Protein AF-A0A9P0CXZ0-F1 (afdb_monomer_lite)

pLDDT: mean 85.12, std 10.97, range [49.34, 97.5]

Sequence (135 aa):
MDVDNRIQVLEDDTDVFSTVNNIVKNGQQKEGFYLCDVSEIVRKYSNWKKFFPRIPLFYGVSETFVDTNYPDKYLSIDKYNFIRQDHPTFGEGVAIYIKSIYKFKKIQCDVINNNIEQLWFMVNISNFKVAIGLA

Foldseek 3Di:
DPPVVLDDDDDPPDDPVNVVVVCVVVVVDPDDDDDDDVVVVVVVVVVCCVVPVQDDDKDKDWWPQDAPPPDCVVVDDPQWDKDWQHHNHGIIIMIITDGNPKDKDWDDDVPPDPPRRKTWMWTDRPPDTDIDMGD

Radius of gyration: 19.0 Å; chains: 1; bounding box: 46×30×53 Å

Organism: NCBI:txid3402493

Secondary structure (DSSP, 8-state):
--GGGG--PPPTT--HHHHHHHHHHTT---S------HHHHHHHHHHHHHH-TTSPP-EEEE----BTTS-GGGT--TTEEEEEE-BSSSS--EEEEEETTS-EEEEPP--SS--TT-EEEEEEETTEEEEEEE-

Structure (mmCIF, N/CA/C/O backbone):
data_AF-A0A9P0CXZ0-F1
#
_entry.id   AF-A0A9P0CXZ0-F1
#
loop_
_atom_site.group_PDB
_atom_site.id
_atom_site.type_symbol
_atom_site.label_atom_id
_atom_site.label_alt_id
_atom_site.label_comp_id
_atom_site.label_asym_id
_atom_site.label_entity_id
_atom_site.label_seq_id
_atom_site.pdbx_PDB_ins_code
_atom_site.Cartn_x
_atom_site.Cartn_y
_atom_site.Cartn_z
_atom_site.occupancy
_atom_site.B_iso_or_equiv
_atom_site.auth_seq_id
_atom_site.auth_comp_id
_atom_site.auth_asym_id
_atom_site.auth_atom_id
_atom_site.pdbx_PDB_model_num
ATOM 1 N N . MET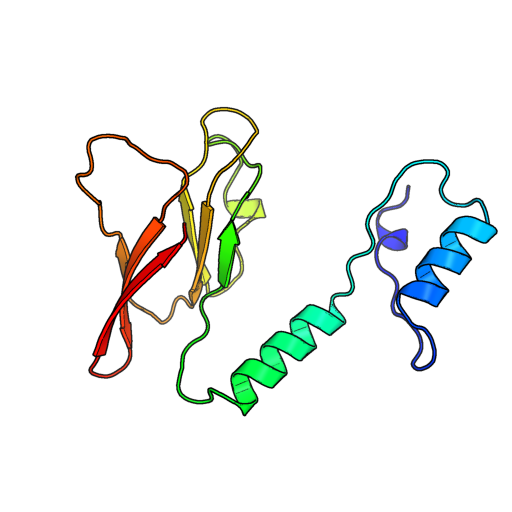 A 1 1 ? -1.860 -2.620 27.000 1.00 49.34 1 MET A N 1
ATOM 2 C CA . MET A 1 1 ? -2.952 -3.003 26.083 1.00 49.34 1 MET A CA 1
ATOM 3 C C . MET A 1 1 ? -2.583 -4.335 25.478 1.00 49.34 1 MET A C 1
ATOM 5 O O . MET A 1 1 ? -1.516 -4.414 24.878 1.00 49.34 1 MET A O 1
ATOM 9 N N . ASP A 1 2 ? -3.418 -5.344 25.690 1.00 52.69 2 ASP A N 1
ATOM 10 C CA . ASP A 1 2 ? -3.298 -6.631 25.011 1.00 52.69 2 ASP A CA 1
ATOM 11 C C . ASP A 1 2 ? -3.398 -6.424 23.489 1.00 52.69 2 ASP A C 1
ATOM 13 O O . ASP A 1 2 ? -4.188 -5.589 23.034 1.00 52.69 2 ASP A O 1
ATOM 17 N N . VAL A 1 3 ? -2.547 -7.096 22.716 1.00 55.25 3 VAL A N 1
ATOM 18 C CA . VAL A 1 3 ? -2.458 -6.909 21.255 1.00 55.25 3 VAL A CA 1
ATOM 19 C C . VAL A 1 3 ? -3.741 -7.397 20.582 1.00 55.25 3 VAL A C 1
ATOM 21 O O . VAL A 1 3 ? -4.197 -6.776 19.620 1.00 55.25 3 VAL A O 1
ATOM 24 N N . ASP A 1 4 ? -4.373 -8.415 21.164 1.00 54.69 4 ASP A N 1
ATOM 25 C CA . ASP A 1 4 ? -5.587 -9.049 20.652 1.00 54.69 4 ASP A CA 1
ATOM 26 C C . ASP A 1 4 ? -6.811 -8.117 20.668 1.00 54.69 4 ASP A C 1
ATOM 28 O O . ASP A 1 4 ? -7.724 -8.281 19.866 1.00 54.69 4 ASP A O 1
ATOM 32 N N . ASN A 1 5 ? -6.800 -7.053 21.481 1.00 61.00 5 ASN A N 1
ATOM 33 C CA . ASN A 1 5 ? -7.900 -6.080 21.544 1.00 61.00 5 ASN A CA 1
ATOM 34 C C . ASN A 1 5 ? -7.795 -4.929 20.522 1.00 61.00 5 ASN A C 1
ATOM 36 O O . ASN A 1 5 ? -8.648 -4.038 20.522 1.00 61.00 5 ASN A O 1
ATOM 40 N N . ARG A 1 6 ? -6.755 -4.896 19.671 1.00 69.81 6 ARG A N 1
ATOM 41 C CA . ARG A 1 6 ? -6.549 -3.822 18.672 1.00 69.81 6 ARG A CA 1
ATOM 42 C C . ARG A 1 6 ? -7.244 -4.071 17.335 1.00 69.81 6 ARG A C 1
ATOM 44 O O . ARG A 1 6 ? -7.374 -3.135 16.550 1.00 69.81 6 ARG A O 1
ATOM 51 N N . ILE A 1 7 ? -7.652 -5.308 17.065 1.00 79.06 7 ILE A N 1
ATOM 52 C CA . ILE A 1 7 ? -8.362 -5.685 15.843 1.00 79.06 7 ILE A CA 1
ATOM 53 C C . ILE A 1 7 ? -9.765 -6.103 16.250 1.00 79.06 7 ILE A C 1
ATOM 55 O O . ILE A 1 7 ? -9.938 -7.021 17.044 1.00 79.06 7 ILE A O 1
ATOM 59 N N . GLN A 1 8 ? -10.762 -5.417 15.707 1.00 79.19 8 GLN A N 1
ATOM 60 C CA . GLN A 1 8 ? -12.164 -5.705 15.970 1.00 79.19 8 GLN A CA 1
ATOM 61 C C . GLN A 1 8 ? -12.856 -5.951 14.636 1.00 79.19 8 GLN A C 1
ATOM 63 O O . GLN A 1 8 ? -12.707 -5.167 13.699 1.00 79.19 8 GLN A O 1
ATOM 68 N N . VAL A 1 9 ? -13.579 -7.064 14.548 1.00 81.62 9 VAL A N 1
ATOM 69 C CA . VAL A 1 9 ? -14.505 -7.313 13.444 1.00 81.62 9 VAL A CA 1
ATOM 70 C C . VAL A 1 9 ? -15.805 -6.610 13.810 1.00 81.62 9 VAL A C 1
ATOM 72 O O . VAL A 1 9 ? -16.322 -6.816 14.906 1.00 81.62 9 VAL A O 1
ATOM 75 N N . LEU A 1 10 ? -16.276 -5.735 12.927 1.00 82.56 10 LEU A N 1
ATOM 76 C CA . LEU A 1 10 ? -17.525 -5.007 13.118 1.00 82.56 10 LEU A CA 1
ATOM 77 C C . LEU A 1 10 ? -18.688 -5.826 12.552 1.00 82.56 10 LEU A C 1
ATOM 79 O O . LEU A 1 10 ? -18.528 -6.498 11.533 1.00 82.56 10 LEU A O 1
ATOM 83 N N . GLU A 1 11 ? -19.836 -5.753 13.218 1.00 79.44 11 GLU A N 1
ATOM 84 C CA . GLU A 1 11 ? -21.098 -6.316 12.732 1.00 79.44 11 GLU A CA 1
ATOM 85 C C . GLU A 1 11 ? -21.671 -5.455 11.588 1.00 79.44 11 GLU A C 1
ATOM 87 O O . GLU A 1 11 ? -21.328 -4.277 11.455 1.00 79.44 11 GLU A O 1
ATOM 92 N N . ASP A 1 12 ? -22.555 -6.034 10.769 1.00 69.75 12 ASP A N 1
ATOM 93 C CA . ASP A 1 12 ? -23.038 -5.453 9.499 1.00 69.75 12 ASP A CA 1
ATOM 94 C C . ASP A 1 12 ? -23.719 -4.071 9.622 1.00 69.75 12 ASP A C 1
ATOM 96 O O . ASP A 1 12 ? -23.803 -3.331 8.639 1.00 69.75 12 ASP A O 1
ATOM 100 N N . ASP A 1 13 ? -24.221 -3.708 10.802 1.00 73.88 13 ASP A N 1
ATOM 101 C CA . ASP A 1 13 ? -24.898 -2.434 11.075 1.00 73.88 13 ASP A CA 1
ATOM 102 C C . ASP A 1 13 ? -23.988 -1.372 11.715 1.00 73.88 13 ASP A C 1
ATOM 104 O O . ASP A 1 13 ? -24.427 -0.250 11.982 1.00 73.88 13 ASP A O 1
ATOM 108 N N . THR A 1 14 ? -22.722 -1.709 11.959 1.00 78.88 14 THR A N 1
ATOM 109 C CA . THR A 1 14 ? -21.777 -0.847 12.662 1.00 78.88 14 THR A CA 1
ATOM 110 C C . THR A 1 14 ? -20.891 -0.101 11.667 1.00 78.88 14 THR A C 1
ATOM 112 O O . THR A 1 14 ? -20.178 -0.699 10.865 1.00 78.88 14 THR A O 1
ATOM 115 N N . ASP A 1 15 ? -20.887 1.231 11.743 1.00 82.81 15 ASP A N 1
ATOM 116 C CA . ASP A 1 15 ? -20.033 2.083 10.919 1.00 82.81 15 ASP A CA 1
ATOM 117 C C . ASP A 1 15 ? -18.839 2.663 11.706 1.00 82.81 15 ASP A C 1
ATOM 119 O O . ASP A 1 15 ? -18.701 2.533 12.930 1.00 82.81 15 ASP A O 1
ATOM 123 N N . VAL A 1 16 ? -17.920 3.301 10.979 1.00 87.50 16 VAL A N 1
ATOM 124 C CA . VAL A 1 16 ? -16.719 3.930 11.549 1.00 87.50 16 VAL A CA 1
ATOM 125 C C . VAL A 1 16 ? -17.070 4.993 12.596 1.00 87.50 16 VAL A C 1
ATOM 127 O O . VAL A 1 16 ? -16.438 5.045 13.653 1.00 87.50 16 VAL A O 1
ATOM 130 N N . PHE A 1 17 ? -18.082 5.826 12.352 1.00 87.44 17 PHE A N 1
ATOM 131 C CA . PHE A 1 17 ? -18.488 6.880 13.279 1.00 87.44 17 PHE A CA 1
ATOM 132 C C . PHE A 1 17 ? -19.135 6.310 14.538 1.00 87.44 17 PHE A C 1
ATOM 134 O O . PHE A 1 17 ? -18.819 6.770 15.638 1.00 87.44 17 PHE A O 1
ATOM 141 N N . SER A 1 18 ? -20.012 5.310 14.416 1.00 88.94 18 SER A N 1
ATOM 142 C CA . SER A 1 18 ? -20.587 4.639 15.586 1.00 88.94 18 SER A CA 1
ATOM 143 C C . SER A 1 18 ? -19.498 3.966 16.423 1.00 88.94 18 SER A C 1
ATOM 145 O O . SER A 1 18 ? -19.510 4.087 17.648 1.00 88.94 18 SER A O 1
ATOM 147 N N . THR A 1 19 ? -18.498 3.360 15.776 1.00 87.88 19 THR A N 1
ATOM 148 C CA . THR A 1 19 ? -17.335 2.751 16.443 1.00 87.88 19 THR A CA 1
ATOM 149 C C . THR A 1 19 ? -16.521 3.784 17.226 1.00 87.88 19 THR A C 1
ATOM 151 O O . THR A 1 19 ? -16.287 3.606 18.422 1.00 87.88 19 THR A O 1
ATOM 154 N N . VAL A 1 20 ? -16.149 4.906 16.597 1.00 88.75 20 VAL A N 1
ATOM 155 C CA . VAL A 1 20 ? -15.429 6.007 17.267 1.00 88.75 20 VAL A CA 1
ATOM 156 C C . VAL A 1 20 ? -16.231 6.538 18.456 1.00 88.75 20 VAL A C 1
ATOM 158 O O . VAL A 1 20 ? -15.691 6.677 19.555 1.00 88.75 20 VAL A O 1
ATOM 161 N N . ASN A 1 21 ? -17.529 6.785 18.269 1.00 88.56 21 ASN A N 1
ATOM 162 C CA . ASN A 1 21 ? -18.402 7.280 19.331 1.00 88.56 21 ASN A CA 1
ATOM 163 C C . ASN A 1 21 ? -18.482 6.313 20.519 1.00 88.56 21 ASN A C 1
ATOM 165 O O . ASN A 1 21 ? -18.474 6.762 21.665 1.00 88.56 21 ASN A O 1
ATOM 169 N N . ASN A 1 22 ? -18.538 5.005 20.266 1.00 87.00 22 ASN A N 1
ATOM 170 C CA . ASN A 1 22 ? -18.568 3.991 21.317 1.00 87.00 22 ASN A CA 1
ATOM 171 C C . ASN A 1 22 ? -17.257 3.963 22.117 1.00 87.00 22 ASN A C 1
ATOM 173 O O . ASN A 1 22 ? -17.300 3.953 23.348 1.00 87.00 22 ASN A O 1
ATOM 177 N N . ILE A 1 23 ? -16.100 4.030 21.447 1.00 85.81 23 ILE A N 1
ATOM 178 C CA . ILE A 1 23 ? -14.782 4.083 22.107 1.00 85.81 23 ILE A CA 1
ATOM 179 C C . ILE A 1 23 ? -14.683 5.309 23.025 1.00 85.81 23 ILE A C 1
ATOM 181 O O . ILE A 1 23 ? -14.268 5.191 24.181 1.00 85.81 23 ILE A O 1
ATOM 185 N N . VAL A 1 24 ? -15.110 6.476 22.529 1.00 86.50 24 VAL A N 1
ATOM 186 C CA . VAL A 1 24 ? -15.074 7.740 23.280 1.00 86.50 24 VAL A CA 1
ATOM 187 C C . VAL A 1 24 ? -16.024 7.699 24.481 1.00 86.50 24 VAL A C 1
ATOM 189 O O . VAL A 1 24 ? -15.622 8.034 25.595 1.00 86.50 24 VAL A O 1
ATOM 192 N N . LYS A 1 25 ? -17.275 7.258 24.291 1.00 87.81 25 LYS A N 1
ATOM 193 C CA . LYS A 1 25 ? -18.289 7.226 25.362 1.00 87.81 25 LYS A CA 1
ATOM 194 C C . LYS A 1 25 ? -17.964 6.230 26.470 1.00 87.81 25 LYS A C 1
ATOM 196 O O . LYS A 1 25 ? -18.229 6.520 27.632 1.00 87.81 25 LYS A O 1
ATOM 201 N N . ASN A 1 26 ? -17.371 5.087 26.132 1.00 83.25 26 ASN A N 1
ATOM 202 C CA . ASN A 1 26 ? -17.019 4.059 27.113 1.00 83.25 26 ASN A CA 1
ATOM 203 C C . ASN A 1 26 ? -15.781 4.426 27.949 1.00 83.25 26 ASN A C 1
ATOM 205 O O . ASN A 1 26 ? -15.379 3.651 28.816 1.00 83.25 26 ASN A O 1
ATOM 209 N N . GLY A 1 27 ? -15.152 5.583 27.695 1.00 73.44 27 GLY A N 1
ATOM 210 C CA . GLY A 1 27 ? -13.984 6.061 28.441 1.00 73.44 27 GLY A CA 1
ATOM 211 C C . GLY A 1 27 ? -12.759 5.152 28.321 1.00 73.44 27 GLY A C 1
ATOM 212 O O . GLY A 1 27 ? -11.812 5.300 29.095 1.00 73.44 27 GLY A O 1
ATOM 213 N N . GLN A 1 28 ? -12.779 4.211 27.369 1.00 70.06 28 GLN A N 1
ATOM 214 C CA . GLN A 1 28 ? -11.718 3.227 27.159 1.00 70.06 28 GLN A CA 1
ATOM 215 C C . GLN A 1 28 ? -10.437 3.874 26.635 1.00 70.06 28 GLN A C 1
ATOM 217 O O . GLN A 1 28 ? -9.359 3.335 26.870 1.00 70.06 28 GLN A O 1
ATOM 222 N N . GLN A 1 29 ? -10.549 5.030 25.971 1.00 75.44 29 GLN A N 1
ATOM 223 C CA . GLN A 1 29 ? -9.410 5.748 25.422 1.00 75.44 29 GLN A CA 1
ATOM 224 C C . GLN A 1 29 ? -9.438 7.228 25.807 1.00 75.44 29 GLN A C 1
ATOM 226 O O . GLN A 1 29 ? -10.388 7.944 25.500 1.00 75.44 29 GLN A O 1
ATOM 231 N N . LYS A 1 30 ? -8.390 7.671 26.514 1.00 76.44 30 LYS A N 1
ATOM 232 C CA . LYS A 1 30 ? -8.231 9.056 27.001 1.00 76.44 30 LYS A CA 1
ATOM 233 C C . LYS A 1 30 ? -7.268 9.891 26.153 1.00 76.44 30 LYS A C 1
ATOM 235 O O . LYS A 1 30 ? -7.292 11.113 26.242 1.00 76.44 30 LYS A O 1
ATOM 240 N N . GLU A 1 31 ? -6.433 9.234 25.354 1.00 86.56 31 GLU A N 1
ATOM 241 C CA . GLU A 1 31 ? -5.480 9.861 24.436 1.00 86.56 31 GLU A CA 1
ATOM 242 C C . GLU A 1 31 ? -6.005 9.834 22.995 1.00 86.56 31 GLU A C 1
ATOM 244 O O . GLU A 1 31 ? -6.950 9.107 22.675 1.00 86.56 31 GLU A O 1
ATOM 249 N N . GLY A 1 32 ? -5.386 10.627 22.115 1.00 85.44 32 GLY A N 1
ATOM 250 C CA . GLY A 1 32 ? -5.662 10.563 20.681 1.00 85.44 32 GLY A CA 1
AT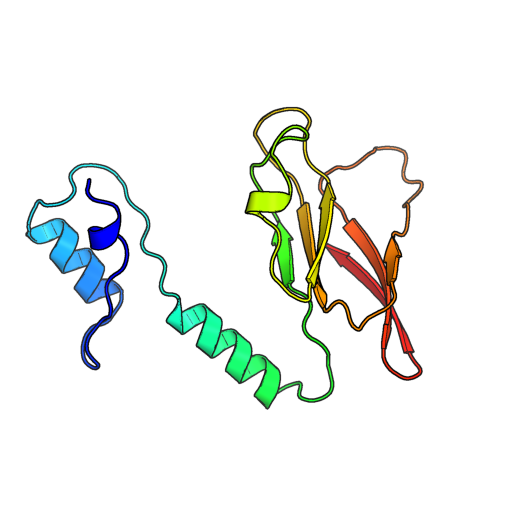OM 251 C C . GLY A 1 32 ? -5.383 9.162 20.130 1.00 85.44 32 GLY A C 1
ATOM 252 O O . GLY A 1 32 ? -4.417 8.510 20.522 1.00 85.44 32 GLY A O 1
ATOM 253 N N . PHE A 1 33 ? -6.234 8.689 19.224 1.00 86.62 33 PHE A N 1
ATOM 254 C CA . PHE A 1 33 ? -6.110 7.364 18.627 1.00 86.62 33 PHE A CA 1
ATOM 255 C C . PHE A 1 33 ? -6.465 7.392 17.143 1.00 86.62 33 PHE A C 1
ATOM 257 O O . PHE A 1 33 ? -7.155 8.293 16.668 1.00 86.62 33 PHE A O 1
ATOM 264 N N . TYR A 1 34 ? -6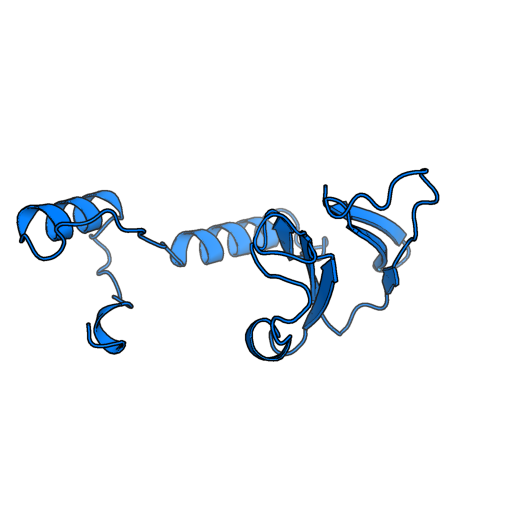.009 6.368 16.426 1.00 86.12 34 TYR A N 1
ATOM 265 C CA . TYR A 1 34 ? -6.369 6.125 15.036 1.00 86.12 34 TYR A CA 1
ATOM 266 C C . TYR A 1 34 ? -7.329 4.942 14.948 1.00 86.12 34 TYR A C 1
ATOM 268 O O . TYR A 1 34 ? -7.183 3.960 15.677 1.00 86.12 34 TYR A O 1
ATOM 276 N N . LEU A 1 35 ? -8.278 5.028 14.019 1.00 87.25 35 LEU A N 1
ATOM 277 C CA . LEU A 1 35 ? -9.095 3.903 13.583 1.00 87.25 35 LEU A CA 1
ATOM 278 C C . LEU A 1 35 ? -8.753 3.609 12.119 1.00 87.25 35 LEU A C 1
ATOM 280 O O . LEU A 1 35 ? -8.792 4.512 11.285 1.00 87.25 35 LEU A O 1
ATOM 284 N N . CYS A 1 36 ? -8.416 2.358 11.812 1.00 88.12 36 CYS A N 1
ATOM 285 C CA . CYS A 1 36 ? -8.145 1.910 10.449 1.00 88.12 36 CYS A CA 1
ATOM 286 C C . CYS A 1 36 ? -9.276 0.992 9.980 1.00 88.12 36 CYS A C 1
ATOM 288 O O . CYS A 1 36 ? -9.377 -0.149 10.430 1.00 88.12 36 CYS A O 1
ATOM 290 N N . ASP A 1 37 ? -10.119 1.489 9.075 1.00 89.69 37 ASP A N 1
ATOM 291 C CA . ASP A 1 37 ? -11.126 0.669 8.406 1.00 89.69 37 ASP A CA 1
ATOM 292 C C . ASP A 1 37 ? -10.504 -0.064 7.209 1.00 89.69 37 ASP A C 1
ATOM 294 O O . ASP A 1 37 ? -10.375 0.463 6.101 1.00 89.69 37 ASP A O 1
ATOM 298 N N . VAL A 1 38 ? -10.124 -1.320 7.436 1.00 89.81 38 VAL A N 1
ATOM 299 C CA . VAL A 1 38 ? -9.530 -2.181 6.405 1.00 89.81 38 VAL A CA 1
ATOM 300 C C . VAL A 1 38 ? -10.527 -2.490 5.277 1.00 89.81 38 VAL A C 1
ATOM 302 O O . VAL A 1 38 ? -10.110 -2.728 4.138 1.00 89.81 38 VAL A O 1
ATOM 305 N N . SER A 1 39 ? -11.840 -2.442 5.538 1.00 89.25 39 SER A N 1
ATOM 306 C CA . SER A 1 39 ? -12.861 -2.685 4.511 1.00 89.25 39 SER A CA 1
ATOM 307 C C . SER A 1 39 ? -12.813 -1.620 3.411 1.00 89.25 39 SER A C 1
ATOM 309 O O . SER A 1 39 ? -13.049 -1.916 2.234 1.00 89.25 39 SER A O 1
ATOM 311 N N . GLU A 1 40 ? -12.397 -0.397 3.751 1.00 90.44 40 GLU A N 1
ATOM 312 C CA . GLU A 1 40 ? -12.226 0.688 2.795 1.00 90.44 40 GLU A CA 1
ATOM 313 C C . GLU A 1 40 ? -11.134 0.366 1.762 1.00 90.44 40 GLU A C 1
ATOM 315 O O . GLU A 1 40 ? -11.330 0.576 0.558 1.00 90.44 40 GLU A O 1
ATOM 320 N N . ILE A 1 41 ? -10.021 -0.225 2.212 1.00 92.06 41 ILE A N 1
ATOM 321 C CA . ILE A 1 41 ? -8.913 -0.685 1.361 1.00 92.06 41 ILE A CA 1
ATOM 322 C C . ILE A 1 41 ? -9.404 -1.793 0.419 1.00 92.06 41 ILE A C 1
ATOM 324 O O . ILE A 1 41 ? -9.181 -1.731 -0.795 1.00 92.06 41 ILE A O 1
ATOM 328 N N . VAL A 1 42 ? -10.133 -2.779 0.953 1.00 93.31 42 VAL A N 1
ATOM 329 C CA . VAL A 1 42 ? -10.700 -3.893 0.170 1.00 93.31 42 VAL A CA 1
ATOM 330 C C . VAL A 1 42 ? -11.696 -3.386 -0.877 1.00 93.31 42 VAL A C 1
ATOM 332 O O . VAL A 1 42 ? -11.675 -3.832 -2.032 1.00 93.31 42 VAL A O 1
ATOM 335 N N . ARG A 1 43 ? -12.536 -2.412 -0.517 1.00 95.00 43 ARG A N 1
ATOM 336 C CA . ARG A 1 43 ? -13.507 -1.782 -1.419 1.00 95.00 43 ARG A CA 1
ATOM 337 C C . ARG A 1 43 ? -12.814 -1.001 -2.533 1.00 95.00 43 ARG A C 1
ATOM 339 O O . ARG A 1 43 ? -13.169 -1.175 -3.698 1.00 95.00 43 ARG A O 1
ATOM 346 N N . LYS A 1 44 ? -11.803 -0.185 -2.212 1.00 95.12 44 LYS A N 1
ATOM 347 C CA . LYS A 1 44 ? -10.992 0.546 -3.205 1.00 95.12 44 LYS A CA 1
ATOM 348 C C . LYS A 1 44 ? -10.313 -0.415 -4.184 1.00 95.12 44 LYS A C 1
ATOM 350 O O . LYS A 1 44 ? -10.391 -0.205 -5.394 1.00 95.12 44 LYS A O 1
ATOM 355 N N . TYR A 1 45 ? -9.734 -1.507 -3.685 1.00 94.38 45 TYR A N 1
ATOM 356 C CA . TYR A 1 45 ? -9.147 -2.552 -4.527 1.00 94.38 45 TYR A CA 1
ATOM 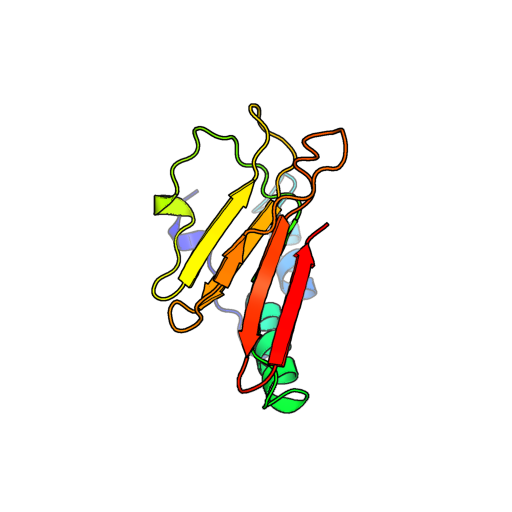357 C C . TYR A 1 45 ? -10.184 -3.220 -5.442 1.00 94.38 45 TYR A C 1
ATOM 359 O O . TYR A 1 45 ? -9.959 -3.362 -6.647 1.00 94.38 45 TYR A O 1
ATOM 367 N N . SER A 1 46 ? -11.340 -3.595 -4.892 1.00 96.19 46 SER A N 1
ATOM 368 C CA . SER A 1 46 ? -12.431 -4.220 -5.649 1.00 96.19 46 SER A CA 1
ATOM 369 C C . SER A 1 46 ? -12.946 -3.299 -6.757 1.00 96.19 46 SER A C 1
ATOM 371 O O . SER A 1 46 ? -13.093 -3.723 -7.905 1.00 96.19 46 SER A O 1
ATOM 373 N N . ASN A 1 47 ? -13.132 -2.015 -6.445 1.00 97.12 47 ASN A N 1
ATOM 374 C CA . ASN A 1 47 ? -13.517 -0.997 -7.417 1.00 97.12 47 ASN A CA 1
ATOM 375 C C . ASN A 1 47 ? -12.457 -0.834 -8.510 1.00 97.12 47 ASN A C 1
ATOM 377 O O . ASN A 1 47 ? -12.805 -0.846 -9.689 1.00 97.12 47 ASN A O 1
ATOM 381 N N . TRP A 1 48 ? -11.169 -0.763 -8.155 1.00 95.88 48 TRP A N 1
ATOM 382 C CA . TRP A 1 48 ? -10.089 -0.710 -9.144 1.00 95.88 48 TRP A CA 1
ATOM 383 C C . TRP A 1 48 ? -10.146 -1.898 -10.102 1.00 95.88 48 TRP A C 1
ATOM 385 O O . TRP A 1 48 ? -10.082 -1.723 -11.315 1.00 95.88 48 TRP A O 1
ATOM 395 N N . LYS A 1 49 ? -10.315 -3.118 -9.581 1.00 95.38 49 LYS A N 1
ATOM 396 C CA . LYS A 1 49 ? -10.418 -4.325 -10.410 1.00 95.38 49 LYS A CA 1
ATOM 397 C C . LYS A 1 49 ? -11.635 -4.322 -11.325 1.00 95.38 49 LYS A C 1
ATOM 399 O O . LYS A 1 49 ? -11.528 -4.794 -12.454 1.00 95.38 49 LYS A O 1
ATOM 404 N N . LYS A 1 50 ? -12.755 -3.774 -10.857 1.00 96.94 50 LYS A N 1
ATOM 405 C CA . LYS A 1 50 ? -13.980 -3.629 -11.644 1.00 96.94 50 LYS A CA 1
ATOM 406 C C . LYS A 1 50 ? -13.823 -2.604 -12.771 1.00 96.94 50 LYS A C 1
ATOM 408 O O . LYS A 1 50 ? -14.205 -2.894 -13.900 1.00 96.94 50 LYS A O 1
ATOM 413 N N . PHE A 1 51 ? -13.269 -1.427 -12.480 1.00 97.50 51 PHE A N 1
ATOM 414 C CA . PHE A 1 51 ? -13.168 -0.325 -13.446 1.00 97.50 51 PHE A CA 1
ATOM 415 C C . PHE A 1 51 ? -11.948 -0.429 -14.370 1.00 97.50 51 PHE A C 1
ATOM 417 O O . PHE A 1 51 ? -12.025 -0.047 -15.535 1.00 97.50 51 PHE A O 1
ATOM 424 N N . PHE A 1 52 ? -10.842 -0.999 -13.890 1.00 93.81 52 PHE A N 1
ATOM 425 C CA . PHE A 1 52 ? -9.574 -1.110 -14.613 1.00 93.81 52 PHE A CA 1
ATOM 426 C C . PHE A 1 52 ? -9.057 -2.560 -14.654 1.00 93.81 52 PHE A C 1
ATOM 428 O O . PHE A 1 52 ? -7.947 -2.851 -14.201 1.00 93.81 52 PHE A O 1
ATOM 435 N N . PRO A 1 53 ? -9.816 -3.506 -15.238 1.00 92.25 53 PRO A N 1
ATOM 436 C CA . PRO A 1 53 ? -9.502 -4.937 -15.165 1.00 92.25 53 PRO A CA 1
ATOM 437 C C . PRO A 1 53 ? -8.173 -5.320 -15.831 1.00 92.25 53 PRO A C 1
ATOM 439 O O . PRO A 1 53 ? -7.564 -6.326 -15.471 1.00 92.25 53 PRO A O 1
ATOM 442 N N . ARG A 1 54 ? -7.707 -4.517 -16.795 1.00 89.31 54 ARG A N 1
ATOM 443 C CA . ARG A 1 54 ? -6.462 -4.748 -17.546 1.00 89.31 54 ARG A CA 1
ATOM 444 C C . ARG A 1 54 ? -5.265 -3.964 -17.007 1.00 89.31 54 ARG A C 1
ATOM 446 O O . ARG A 1 54 ? -4.151 -4.206 -17.460 1.00 89.31 54 ARG A O 1
ATOM 453 N N . ILE A 1 55 ? -5.476 -3.037 -16.069 1.00 88.06 55 ILE A N 1
ATOM 454 C CA . ILE A 1 55 ? -4.397 -2.210 -15.521 1.00 88.06 55 ILE A CA 1
ATOM 455 C C . ILE A 1 55 ? -3.887 -2.870 -14.236 1.00 88.06 55 ILE A C 1
ATOM 457 O O . ILE A 1 55 ? -4.651 -3.031 -13.273 1.00 88.06 55 ILE A O 1
ATOM 461 N N . PRO A 1 56 ? -2.611 -3.288 -14.188 1.00 88.62 56 PRO A N 1
ATOM 462 C CA . PRO A 1 56 ? -2.037 -3.801 -12.958 1.00 88.62 56 PRO A CA 1
ATOM 463 C C . PRO A 1 56 ? -2.007 -2.704 -11.893 1.00 88.62 56 PRO A C 1
ATOM 465 O O . PRO A 1 56 ? -1.692 -1.553 -12.177 1.00 88.62 56 PRO A O 1
ATOM 468 N N . LEU A 1 57 ? -2.346 -3.082 -10.663 1.00 89.88 57 LEU A N 1
ATOM 469 C CA . LEU A 1 57 ? -2.258 -2.192 -9.515 1.00 89.88 57 LEU A CA 1
ATOM 470 C C . LEU A 1 57 ? -0.869 -2.330 -8.889 1.00 89.88 57 LEU A C 1
ATOM 472 O O . LEU A 1 57 ? -0.450 -3.447 -8.566 1.00 89.88 57 LEU A O 1
ATOM 476 N N . PHE A 1 58 ? -0.206 -1.198 -8.696 1.00 91.19 58 PHE A N 1
ATOM 477 C CA . PHE A 1 58 ? 0.999 -1.056 -7.885 1.00 91.19 58 PHE A CA 1
ATOM 478 C C . PHE A 1 58 ? 0.650 -0.170 -6.693 1.00 91.19 58 PHE A C 1
ATOM 480 O O . PHE A 1 58 ? -0.081 0.805 -6.860 1.00 91.19 58 PHE A O 1
ATOM 487 N N . TYR A 1 59 ? 1.116 -0.529 -5.498 1.00 92.38 59 TYR A N 1
ATOM 488 C CA . TYR A 1 59 ? 0.809 0.229 -4.287 1.00 92.38 59 TYR A CA 1
ATOM 489 C C . TYR A 1 59 ? 1.991 1.132 -3.952 1.00 92.38 59 TYR A C 1
ATOM 491 O O . TYR A 1 59 ? 3.072 0.629 -3.651 1.00 92.38 59 TYR A O 1
ATOM 499 N N . GLY A 1 60 ? 1.791 2.442 -4.070 1.00 92.94 60 GLY A N 1
ATOM 500 C CA . GLY A 1 60 ? 2.749 3.456 -3.642 1.00 92.94 60 GLY A CA 1
ATOM 501 C C . GLY A 1 60 ? 2.408 3.955 -2.243 1.00 92.94 60 GLY A C 1
ATOM 502 O O . GLY A 1 60 ? 1.235 4.116 -1.915 1.00 92.94 60 GLY A O 1
ATOM 503 N N . VAL A 1 61 ? 3.435 4.185 -1.437 1.00 91.69 61 VAL A N 1
ATOM 504 C CA . VAL A 1 61 ? 3.358 4.728 -0.083 1.00 91.69 61 VAL A CA 1
ATOM 505 C C . VAL A 1 61 ? 4.233 5.966 -0.045 1.00 91.69 61 VAL A C 1
ATOM 507 O O . VAL A 1 61 ? 5.448 5.859 -0.188 1.00 91.69 61 VAL A O 1
ATOM 510 N N . SER A 1 62 ? 3.615 7.127 0.121 1.00 89.12 62 SER A N 1
ATOM 511 C CA . SER A 1 62 ? 4.307 8.352 0.515 1.00 89.12 62 SER A CA 1
ATOM 512 C C . SER A 1 62 ? 4.374 8.432 2.036 1.00 89.12 62 SER A C 1
ATOM 514 O O . SER A 1 62 ? 3.507 7.870 2.706 1.00 89.12 62 SER A O 1
ATOM 516 N N . GLU A 1 63 ? 5.362 9.152 2.564 1.00 87.94 63 GLU A N 1
ATOM 517 C CA . GLU A 1 63 ? 5.532 9.380 4.002 1.00 87.94 63 GLU A CA 1
ATOM 518 C C . GLU A 1 63 ? 5.630 8.065 4.779 1.00 87.94 63 GLU A C 1
ATOM 520 O O . GLU A 1 63 ? 4.807 7.729 5.628 1.00 87.94 63 GLU A O 1
ATOM 525 N N . THR A 1 64 ? 6.632 7.259 4.435 1.00 89.06 64 THR A N 1
ATOM 526 C CA . THR A 1 64 ? 6.822 5.950 5.071 1.00 89.06 64 THR A CA 1
ATOM 527 C C . THR A 1 64 ? 7.150 6.050 6.562 1.00 89.06 64 THR A C 1
ATOM 529 O O . THR A 1 64 ? 6.888 5.095 7.292 1.00 89.06 64 THR A O 1
ATOM 532 N N . PHE A 1 65 ? 7.707 7.186 7.013 1.00 88.75 65 PHE A N 1
ATOM 533 C CA . PHE A 1 65 ? 8.162 7.419 8.388 1.00 88.75 65 PHE A CA 1
ATOM 534 C C . PHE A 1 65 ? 9.100 6.318 8.909 1.00 88.75 65 PHE A C 1
ATOM 536 O O . PHE A 1 65 ? 9.118 6.005 10.100 1.00 88.75 65 PHE A O 1
ATOM 543 N N . VAL A 1 66 ? 9.893 5.719 8.021 1.00 89.38 66 VAL A N 1
ATOM 544 C CA . VAL A 1 66 ? 10.940 4.761 8.384 1.00 89.38 66 VAL A CA 1
ATOM 545 C C . VAL A 1 66 ? 12.296 5.334 8.013 1.00 89.38 66 VAL A C 1
ATOM 547 O O . VAL A 1 66 ? 12.430 6.027 7.011 1.00 89.38 66 VAL A O 1
ATOM 550 N N . ASP A 1 67 ? 13.302 5.045 8.834 1.00 89.56 67 ASP A N 1
ATOM 551 C CA . ASP A 1 67 ? 14.683 5.403 8.527 1.00 89.56 67 ASP A CA 1
ATOM 552 C C . ASP A 1 67 ? 15.412 4.275 7.778 1.00 89.56 67 ASP A C 1
ATOM 554 O O . ASP A 1 67 ? 14.958 3.123 7.712 1.00 89.56 67 ASP A O 1
ATOM 558 N N . THR A 1 68 ? 16.591 4.603 7.247 1.00 87.56 68 THR A N 1
ATOM 559 C CA . THR A 1 68 ? 17.430 3.685 6.461 1.00 87.56 68 THR A CA 1
ATOM 560 C C . THR A 1 68 ? 17.892 2.434 7.217 1.00 87.56 68 THR A C 1
ATOM 562 O O . THR A 1 68 ? 18.316 1.468 6.586 1.00 87.56 68 THR A O 1
ATOM 565 N N . ASN A 1 69 ? 17.847 2.428 8.553 1.00 90.81 69 ASN A N 1
ATOM 566 C CA . ASN A 1 69 ? 18.229 1.282 9.381 1.00 90.81 69 ASN A CA 1
ATOM 567 C C . ASN A 1 69 ? 17.034 0.380 9.729 1.00 90.81 69 ASN A C 1
ATOM 569 O O . ASN A 1 69 ? 17.229 -0.711 10.275 1.00 90.81 69 ASN A O 1
ATOM 573 N N . TYR A 1 70 ? 15.802 0.799 9.422 1.00 91.31 70 TYR A N 1
ATOM 574 C CA . TYR A 1 70 ? 14.611 0.005 9.700 1.00 91.31 70 TYR A CA 1
ATOM 575 C C . TYR A 1 70 ? 14.617 -1.291 8.865 1.00 91.31 70 TYR A C 1
ATOM 577 O O . TYR A 1 70 ? 14.791 -1.214 7.655 1.00 91.31 70 TYR A O 1
ATOM 585 N N . PRO A 1 71 ? 14.439 -2.498 9.431 1.00 93.12 71 PRO A N 1
ATOM 586 C CA . PRO A 1 71 ? 14.587 -3.732 8.652 1.00 93.12 71 PRO A CA 1
ATOM 587 C C . PRO A 1 71 ? 13.445 -4.001 7.656 1.00 93.12 71 PRO A C 1
ATOM 589 O O . PRO A 1 71 ? 12.283 -4.094 8.055 1.00 93.12 71 PRO A O 1
ATOM 592 N N . ASP A 1 72 ? 13.788 -4.299 6.395 1.00 92.12 72 ASP A N 1
ATOM 593 C CA . ASP A 1 72 ? 12.823 -4.630 5.326 1.00 92.12 72 ASP A CA 1
ATOM 594 C C . ASP A 1 72 ? 11.872 -5.776 5.697 1.00 92.12 72 ASP A C 1
ATOM 596 O O . ASP A 1 72 ? 10.715 -5.770 5.299 1.00 92.12 72 ASP A O 1
ATOM 600 N N . LYS A 1 73 ? 12.317 -6.760 6.491 1.00 94.44 73 LYS A N 1
ATOM 601 C CA . LYS A 1 73 ? 11.505 -7.938 6.857 1.00 94.44 73 LYS A CA 1
ATOM 602 C C . LYS A 1 73 ? 10.169 -7.600 7.535 1.00 94.44 73 LYS A C 1
ATOM 604 O O . LYS A 1 73 ? 9.270 -8.431 7.504 1.00 94.44 73 LYS A O 1
ATOM 609 N N . TYR A 1 74 ? 10.054 -6.427 8.163 1.00 93.38 74 TYR A N 1
ATOM 610 C CA . TYR A 1 74 ? 8.816 -5.966 8.802 1.00 93.38 74 TYR A CA 1
ATOM 611 C C . TYR A 1 74 ? 7.877 -5.236 7.834 1.00 93.38 74 TYR A C 1
ATOM 613 O O . TYR A 1 74 ? 6.712 -5.033 8.155 1.00 93.38 74 TYR A O 1
ATOM 621 N N . LEU A 1 75 ? 8.386 -4.852 6.663 1.00 92.75 75 LEU A N 1
ATOM 622 C CA . LEU A 1 75 ? 7.654 -4.156 5.606 1.00 92.75 75 LEU A CA 1
ATOM 623 C C . LEU A 1 75 ? 7.369 -5.089 4.416 1.00 92.75 75 LEU A C 1
ATOM 625 O O . LEU A 1 75 ? 6.438 -4.869 3.654 1.00 92.75 75 LEU A O 1
ATOM 629 N N . SER A 1 76 ? 8.134 -6.169 4.260 1.00 92.88 76 SER A N 1
ATOM 630 C CA . SER A 1 76 ? 7.982 -7.130 3.170 1.00 92.88 76 SER A CA 1
ATOM 631 C C . SER A 1 76 ? 6.613 -7.812 3.164 1.00 92.88 76 SER A C 1
ATOM 633 O O . SER A 1 76 ? 6.185 -8.411 4.150 1.00 92.88 76 SER A O 1
ATOM 635 N N . ILE A 1 77 ? 5.969 -7.807 1.996 1.00 93.81 77 ILE A N 1
ATOM 636 C CA . ILE A 1 77 ? 4.721 -8.530 1.731 1.00 93.81 77 ILE A CA 1
ATOM 637 C C . ILE A 1 77 ? 5.024 -9.681 0.769 1.00 93.81 77 ILE A C 1
ATOM 639 O O . ILE A 1 77 ? 5.653 -9.477 -0.273 1.00 93.81 77 ILE A O 1
ATOM 643 N N . ASP A 1 78 ? 4.549 -10.888 1.093 1.00 95.19 78 ASP A N 1
ATOM 644 C CA . ASP A 1 78 ? 4.715 -12.063 0.230 1.00 95.19 78 ASP A CA 1
ATOM 645 C C . ASP A 1 78 ? 4.243 -11.782 -1.208 1.00 95.19 78 ASP A C 1
ATOM 647 O O . ASP A 1 78 ? 3.181 -11.197 -1.432 1.00 95.19 78 ASP A O 1
ATOM 651 N N . LYS A 1 79 ? 5.035 -12.228 -2.191 1.00 95.44 79 LYS A N 1
ATOM 652 C CA . LYS A 1 79 ? 4.823 -12.027 -3.641 1.00 95.44 79 LYS A CA 1
ATOM 653 C C . LYS A 1 79 ? 4.898 -10.574 -4.120 1.00 95.44 79 LYS A C 1
ATOM 655 O O . LYS A 1 79 ? 4.461 -10.286 -5.240 1.00 95.44 79 LYS A O 1
ATOM 660 N N . TYR A 1 80 ? 5.492 -9.674 -3.343 1.00 95.44 80 TYR A N 1
ATOM 661 C CA . TYR A 1 80 ? 5.827 -8.326 -3.791 1.00 95.44 80 TYR A CA 1
ATOM 662 C C . TYR A 1 80 ? 7.332 -8.082 -3.707 1.00 95.44 80 TYR A C 1
ATOM 664 O O . TYR A 1 80 ? 7.997 -8.450 -2.746 1.00 95.44 80 TYR A O 1
ATOM 672 N N . ASN A 1 81 ? 7.857 -7.426 -4.734 1.00 93.25 81 ASN A N 1
ATOM 673 C CA . ASN A 1 81 ? 9.096 -6.679 -4.643 1.00 93.25 81 ASN A CA 1
ATOM 674 C C . ASN A 1 81 ? 8.789 -5.382 -3.892 1.00 93.25 81 ASN A C 1
ATOM 676 O O . ASN A 1 81 ? 7.866 -4.655 -4.277 1.00 93.25 81 ASN A O 1
ATOM 680 N N . PHE A 1 82 ? 9.563 -5.105 -2.850 1.00 93.31 82 PHE A N 1
ATOM 681 C CA . PHE A 1 82 ? 9.478 -3.882 -2.068 1.00 93.31 82 PHE A CA 1
ATOM 682 C C . PHE A 1 82 ? 10.680 -2.998 -2.391 1.00 93.31 82 PHE A C 1
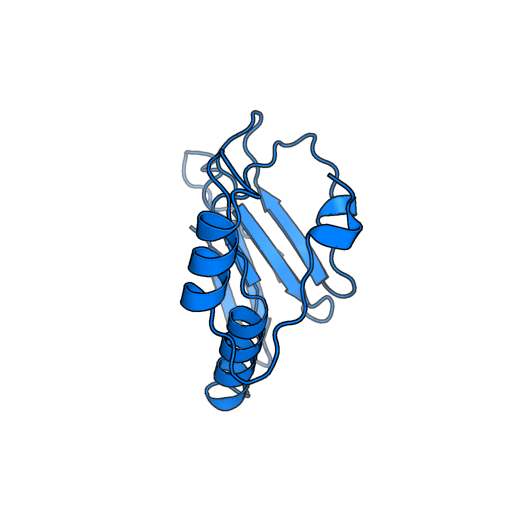ATOM 684 O O . PHE A 1 82 ? 11.821 -3.457 -2.368 1.00 93.31 82 PHE A O 1
ATOM 691 N N . ILE A 1 83 ? 10.415 -1.751 -2.767 1.00 91.12 83 ILE A N 1
ATOM 692 C CA . ILE A 1 83 ? 11.436 -0.768 -3.131 1.00 91.12 83 ILE A CA 1
ATOM 693 C C . ILE A 1 83 ? 11.125 0.483 -2.335 1.00 91.12 83 ILE A C 1
ATOM 695 O O . ILE A 1 83 ? 9.993 0.956 -2.390 1.00 91.12 83 ILE A O 1
ATOM 699 N N . ARG A 1 84 ? 12.118 1.042 -1.651 1.00 90.75 84 ARG A N 1
ATOM 700 C CA . ARG A 1 84 ? 11.950 2.275 -0.887 1.00 90.75 84 ARG A CA 1
ATOM 701 C C . ARG A 1 84 ? 13.129 3.221 -1.033 1.00 90.75 84 ARG A C 1
ATOM 703 O O . ARG A 1 84 ? 14.182 2.848 -1.561 1.00 90.75 84 ARG A O 1
ATOM 710 N N . GLN A 1 85 ? 12.904 4.452 -0.612 1.00 89.50 85 GLN A N 1
ATOM 711 C CA . GLN A 1 85 ? 13.901 5.491 -0.461 1.00 89.50 85 GLN A CA 1
ATOM 712 C C . GLN A 1 85 ? 13.553 6.258 0.807 1.00 89.50 85 GLN A C 1
ATOM 714 O O . GLN A 1 85 ? 12.501 6.886 0.878 1.00 89.50 85 GLN A O 1
ATOM 719 N N . ASP A 1 86 ? 14.436 6.158 1.793 1.00 88.19 86 ASP A N 1
ATOM 720 C CA . ASP A 1 86 ? 14.177 6.605 3.158 1.00 88.19 86 ASP A CA 1
ATOM 721 C C . ASP A 1 86 ? 15.110 7.755 3.531 1.00 88.19 86 ASP A C 1
ATOM 723 O O . ASP A 1 86 ? 16.229 7.859 3.011 1.00 88.19 86 ASP A O 1
ATOM 727 N N . HIS A 1 87 ? 14.673 8.589 4.472 1.00 82.56 87 HIS A N 1
ATOM 728 C CA . HIS A 1 87 ? 15.534 9.588 5.091 1.00 82.56 87 HIS A CA 1
ATOM 729 C C . HIS A 1 87 ? 16.484 8.911 6.115 1.00 82.56 87 HIS A C 1
ATOM 731 O O . HIS A 1 87 ? 16.113 7.918 6.749 1.00 82.56 87 HIS A O 1
ATOM 737 N N . PRO A 1 88 ? 17.722 9.410 6.322 1.00 81.81 88 PRO A N 1
ATOM 738 C CA . PRO A 1 88 ? 18.644 8.852 7.324 1.00 81.81 88 PRO A CA 1
ATOM 739 C C . PRO A 1 88 ? 18.134 8.914 8.772 1.00 81.81 88 PRO A C 1
ATOM 741 O O . PRO A 1 88 ? 18.588 8.157 9.629 1.00 81.81 88 PRO A O 1
ATOM 744 N N . THR A 1 89 ? 17.221 9.840 9.059 1.00 78.19 89 THR A N 1
ATOM 745 C CA . THR A 1 89 ? 16.527 9.973 10.350 1.00 78.19 89 THR A CA 1
ATOM 746 C C . THR A 1 89 ? 15.032 9.766 10.170 1.00 78.19 89 THR A C 1
ATOM 748 O O . THR A 1 89 ? 14.531 9.902 9.061 1.00 78.19 89 THR A O 1
ATOM 751 N N . PHE A 1 90 ? 14.313 9.526 11.268 1.00 72.12 90 PHE A N 1
ATOM 752 C CA . PHE A 1 90 ? 12.853 9.436 11.266 1.00 72.12 90 PHE A CA 1
ATOM 753 C C . PHE A 1 90 ? 12.204 10.661 10.598 1.00 72.12 90 PHE A C 1
ATOM 755 O O . PHE A 1 90 ? 12.501 11.797 10.978 1.00 72.12 90 PHE A O 1
ATOM 762 N N . GLY A 1 91 ? 11.325 10.409 9.628 1.00 71.44 91 GLY A N 1
ATOM 763 C CA . GLY A 1 91 ? 10.641 11.421 8.820 1.00 71.44 91 GLY A CA 1
ATOM 764 C C . GLY A 1 91 ? 10.709 11.094 7.328 1.00 71.44 91 GLY A C 1
ATOM 765 O O . GLY A 1 91 ? 11.676 10.483 6.882 1.00 71.44 91 GLY A O 1
ATOM 766 N N . GLU A 1 92 ? 9.685 11.494 6.573 1.00 81.31 92 GLU A N 1
ATOM 767 C CA . GLU A 1 92 ? 9.625 11.377 5.109 1.00 81.31 92 GLU A CA 1
ATOM 768 C C . GLU A 1 92 ? 9.776 9.932 4.574 1.00 81.31 92 GLU A C 1
ATOM 770 O O . GLU A 1 92 ? 9.540 8.929 5.263 1.00 81.31 92 GLU A O 1
ATOM 775 N N . GLY A 1 93 ? 10.096 9.826 3.285 1.00 88.00 93 GLY A N 1
ATOM 776 C CA . GLY A 1 93 ? 10.383 8.584 2.583 1.00 88.00 93 GLY A CA 1
ATOM 777 C C . GLY A 1 93 ? 9.224 8.081 1.734 1.00 88.00 93 GLY A C 1
ATOM 778 O O . GLY A 1 93 ? 8.046 8.308 2.018 1.00 88.00 93 GLY A O 1
ATOM 779 N N . VAL A 1 94 ? 9.577 7.368 0.673 1.00 91.31 94 VAL A N 1
ATOM 780 C CA . VAL A 1 94 ? 8.629 6.781 -0.273 1.00 91.31 94 VAL A CA 1
ATOM 781 C C . VAL A 1 94 ? 8.931 5.311 -0.486 1.00 91.31 94 VAL A C 1
ATOM 783 O O . VAL A 1 94 ? 10.085 4.884 -0.513 1.00 91.31 94 VAL A O 1
ATOM 786 N N . ALA A 1 95 ? 7.887 4.521 -0.706 1.00 92.62 95 ALA A N 1
ATOM 787 C CA . ALA A 1 95 ? 8.025 3.116 -1.032 1.00 92.62 95 ALA A CA 1
ATOM 788 C C . ALA A 1 95 ? 6.979 2.635 -2.028 1.00 92.62 95 ALA A C 1
ATOM 790 O O . ALA A 1 95 ? 5.901 3.205 -2.169 1.00 92.62 95 ALA A O 1
ATOM 791 N N . ILE A 1 96 ? 7.297 1.555 -2.734 1.00 93.50 96 ILE A N 1
ATOM 792 C CA . ILE A 1 96 ? 6.421 0.948 -3.728 1.00 93.50 96 ILE A CA 1
ATOM 793 C C . ILE A 1 96 ? 6.458 -0.568 -3.588 1.00 93.50 96 ILE A C 1
ATOM 795 O O . ILE A 1 96 ? 7.522 -1.186 -3.526 1.00 93.50 96 ILE A O 1
ATOM 799 N N . TYR A 1 97 ? 5.269 -1.163 -3.619 1.00 94.06 97 TYR A N 1
ATOM 800 C CA . TYR A 1 97 ? 5.065 -2.598 -3.732 1.00 94.06 97 TYR A CA 1
ATOM 801 C C . TYR A 1 97 ? 4.672 -2.960 -5.162 1.00 94.06 97 TYR A C 1
ATOM 803 O O . TYR A 1 97 ? 3.613 -2.574 -5.672 1.00 94.06 97 TYR A O 1
ATOM 811 N N . ILE A 1 98 ? 5.519 -3.766 -5.801 1.00 92.62 98 ILE A N 1
ATOM 812 C CA . ILE A 1 98 ? 5.324 -4.272 -7.161 1.00 92.62 98 ILE A CA 1
ATOM 813 C C . ILE A 1 98 ? 5.196 -5.787 -7.093 1.00 92.62 98 ILE A C 1
ATOM 815 O O . ILE A 1 98 ? 6.093 -6.444 -6.580 1.00 92.62 98 ILE A O 1
ATOM 819 N N . LYS A 1 99 ? 4.121 -6.380 -7.631 1.00 92.56 99 LYS A N 1
ATOM 820 C CA . LYS A 1 99 ? 3.998 -7.851 -7.645 1.00 92.56 99 LYS A CA 1
ATOM 821 C C . LYS A 1 99 ? 5.234 -8.493 -8.281 1.00 92.56 99 LYS A C 1
ATOM 823 O O . LYS A 1 99 ? 5.660 -8.062 -9.351 1.00 92.56 99 LYS A O 1
ATOM 828 N N . SER A 1 100 ? 5.745 -9.557 -7.664 1.00 93.75 100 SER A N 1
ATOM 829 C CA . SER A 1 100 ? 7.005 -10.218 -8.040 1.00 93.75 100 SER A CA 1
ATOM 830 C C . SER A 1 100 ? 7.046 -10.726 -9.483 1.00 93.75 100 SER A C 1
ATOM 832 O O . SER A 1 100 ? 8.114 -10.838 -10.077 1.00 93.75 100 SER A O 1
ATOM 834 N N . ILE A 1 101 ? 5.874 -10.965 -10.077 1.00 93.25 101 ILE A N 1
ATOM 835 C CA . ILE A 1 101 ? 5.715 -11.360 -11.481 1.00 93.25 101 ILE A CA 1
ATOM 836 C C . ILE A 1 101 ? 6.163 -10.281 -12.482 1.00 93.25 101 ILE A C 1
ATOM 838 O O . ILE A 1 101 ? 6.435 -10.604 -13.637 1.00 93.25 101 ILE A O 1
ATOM 842 N N . TYR A 1 102 ? 6.225 -9.008 -12.077 1.00 91.25 102 TYR A N 1
ATOM 843 C CA . TYR A 1 102 ? 6.636 -7.918 -12.957 1.00 91.25 102 TYR A CA 1
ATOM 844 C C . TYR A 1 102 ? 8.137 -7.674 -12.858 1.00 91.25 102 TYR A C 1
ATOM 846 O O . TYR A 1 102 ? 8.684 -7.441 -11.781 1.00 91.25 102 TYR A O 1
ATOM 854 N N . LYS A 1 103 ? 8.792 -7.647 -14.020 1.00 90.00 103 LYS A N 1
ATOM 855 C CA . LYS A 1 103 ? 10.164 -7.156 -14.149 1.00 90.00 103 LYS A CA 1
ATOM 856 C C . LYS A 1 103 ? 10.138 -5.636 -14.264 1.00 90.00 103 LYS A C 1
ATOM 858 O O . LYS A 1 103 ? 9.403 -5.092 -15.091 1.00 90.00 103 LYS A O 1
ATOM 863 N N . PHE A 1 104 ? 10.963 -4.967 -13.471 1.00 91.75 104 PHE A N 1
ATOM 864 C CA . PHE A 1 104 ? 11.083 -3.514 -13.468 1.00 91.75 104 PHE A CA 1
ATOM 865 C C . PHE A 1 104 ? 12.554 -3.091 -13.389 1.00 91.75 104 PHE A C 1
ATOM 867 O O . PHE A 1 104 ? 13.427 -3.882 -13.032 1.00 91.75 104 PHE A O 1
ATOM 874 N N . LYS A 1 105 ? 12.824 -1.832 -13.731 1.00 91.75 105 LYS A N 1
ATOM 875 C CA . LYS A 1 105 ? 14.126 -1.181 -13.557 1.00 91.75 105 LYS A CA 1
ATOM 876 C C . LYS A 1 105 ? 13.911 0.146 -12.836 1.00 91.75 105 LYS A C 1
ATOM 878 O O . LYS A 1 105 ? 13.152 0.972 -13.339 1.00 91.75 105 LYS A O 1
ATOM 883 N N . LYS A 1 106 ? 14.580 0.367 -11.697 1.00 88.81 106 LYS A N 1
ATOM 884 C CA . LYS A 1 106 ? 14.609 1.690 -11.050 1.00 88.81 106 LYS A CA 1
ATOM 885 C C . LYS A 1 106 ? 15.248 2.692 -12.016 1.00 88.81 106 LYS A C 1
ATOM 887 O O . LYS A 1 106 ? 16.281 2.401 -12.621 1.00 88.81 106 LYS A O 1
ATOM 892 N N . ILE A 1 107 ? 14.598 3.832 -12.202 1.00 88.06 107 ILE A N 1
ATOM 893 C CA . ILE A 1 107 ? 15.120 4.947 -12.984 1.00 88.06 107 ILE A CA 1
ATOM 894 C C . ILE A 1 107 ? 15.788 5.883 -11.985 1.00 88.06 107 ILE A C 1
ATOM 896 O O . ILE A 1 107 ? 15.164 6.305 -11.016 1.00 88.06 107 ILE A O 1
ATOM 900 N N . GLN A 1 108 ? 17.064 6.170 -12.208 1.00 75.81 108 GLN A N 1
ATOM 901 C CA . GLN A 1 108 ? 17.745 7.240 -11.499 1.00 75.81 108 GLN A CA 1
ATOM 902 C C . GLN A 1 108 ? 17.473 8.527 -12.274 1.00 75.81 108 GLN A C 1
ATOM 904 O O . GLN A 1 108 ? 17.746 8.594 -13.471 1.00 75.81 108 GLN A O 1
ATOM 909 N N . CYS A 1 109 ? 16.846 9.501 -11.623 1.00 66.75 109 CYS A N 1
ATOM 910 C CA . CYS A 1 109 ? 16.688 10.830 -12.190 1.00 66.75 109 CYS A CA 1
ATOM 911 C C . CYS A 1 109 ? 17.926 11.639 -11.806 1.00 66.75 109 CYS A C 1
ATOM 913 O O . CYS A 1 109 ? 18.145 11.885 -10.625 1.00 66.75 109 CYS A O 1
ATOM 915 N N . ASP A 1 110 ? 18.713 12.058 -12.796 1.00 59.16 110 ASP A N 1
ATOM 916 C CA . ASP A 1 110 ? 19.964 12.817 -12.615 1.00 59.16 110 ASP A CA 1
ATOM 917 C C . ASP A 1 110 ? 19.732 14.285 -12.198 1.00 59.16 110 ASP A C 1
ATOM 919 O O . ASP A 1 110 ? 20.552 15.166 -12.460 1.00 59.16 110 ASP A O 1
ATOM 923 N N . VAL A 1 111 ? 18.592 14.589 -11.571 1.00 57.00 111 VAL A N 1
ATOM 924 C CA . VAL A 1 111 ? 18.319 15.938 -11.078 1.00 57.00 111 VAL A CA 1
ATOM 925 C C . VAL A 1 111 ? 19.167 16.153 -9.827 1.00 57.00 111 VAL A C 1
ATOM 927 O O . VAL A 1 111 ? 19.239 15.296 -8.956 1.00 57.00 111 VAL A O 1
ATOM 930 N N . ILE A 1 112 ? 19.813 17.314 -9.768 1.00 52.28 112 ILE A N 1
ATOM 931 C CA . ILE A 1 112 ? 20.934 17.716 -8.899 1.00 52.28 112 ILE A CA 1
ATOM 932 C C . ILE A 1 112 ? 20.679 17.594 -7.377 1.00 52.28 112 ILE A C 1
ATOM 934 O O . ILE A 1 112 ? 21.590 17.815 -6.589 1.00 52.28 112 ILE A O 1
ATOM 938 N N . ASN A 1 113 ? 19.503 17.144 -6.941 1.00 52.28 113 ASN A N 1
ATOM 939 C CA . ASN A 1 113 ? 19.224 16.807 -5.552 1.00 52.28 113 ASN A CA 1
ATOM 940 C C . ASN A 1 113 ? 18.744 15.357 -5.465 1.00 52.28 113 ASN A C 1
ATOM 942 O O . ASN A 1 113 ? 17.777 14.988 -6.129 1.00 52.28 113 ASN A O 1
ATOM 946 N N . ASN A 1 114 ? 19.398 14.565 -4.607 1.00 54.78 114 ASN A N 1
ATOM 947 C CA . ASN A 1 114 ? 18.934 13.262 -4.121 1.00 54.78 114 ASN A CA 1
ATOM 948 C C . ASN A 1 114 ? 17.603 13.439 -3.377 1.00 54.78 114 ASN A C 1
ATOM 950 O O . ASN A 1 114 ? 17.564 13.351 -2.151 1.00 54.78 114 ASN A O 1
ATOM 954 N N . ASN A 1 115 ? 16.528 13.757 -4.099 1.00 63.16 115 ASN A N 1
ATOM 955 C CA . ASN A 1 115 ? 15.254 14.017 -3.471 1.00 63.16 115 ASN A CA 1
ATOM 956 C C . ASN A 1 115 ? 14.670 12.672 -3.040 1.00 63.16 115 ASN A C 1
ATOM 958 O O . ASN A 1 115 ? 14.276 11.844 -3.863 1.00 63.16 115 ASN A O 1
ATOM 962 N N . ILE A 1 116 ? 14.720 12.426 -1.737 1.00 69.38 116 ILE A N 1
ATOM 963 C CA . ILE A 1 116 ? 14.215 11.212 -1.097 1.00 69.38 116 ILE A CA 1
ATOM 964 C C . ILE A 1 116 ? 12.700 11.078 -1.185 1.00 69.38 116 ILE A C 1
ATOM 966 O O . ILE A 1 116 ? 12.177 10.007 -0.916 1.00 69.38 116 ILE A O 1
ATOM 970 N N . GLU A 1 117 ? 12.029 12.137 -1.623 1.00 76.31 117 GLU A N 1
ATOM 971 C CA . GLU A 1 117 ? 10.590 12.206 -1.834 1.00 76.31 117 GLU A CA 1
ATOM 972 C C . GLU A 1 117 ? 10.138 11.480 -3.105 1.00 76.31 117 GLU A C 1
ATOM 974 O O . GLU A 1 117 ? 8.943 11.373 -3.341 1.00 76.31 117 GLU A O 1
ATOM 979 N N . GLN A 1 118 ? 11.053 10.996 -3.961 1.00 85.12 118 GLN A N 1
ATOM 980 C CA . GLN A 1 118 ? 10.662 10.446 -5.260 1.00 85.12 118 GLN A CA 1
ATOM 981 C C . GLN A 1 118 ? 11.240 9.069 -5.579 1.00 85.12 118 GLN A C 1
ATOM 983 O O . GLN A 1 118 ? 12.427 8.791 -5.404 1.00 85.12 118 GLN A O 1
ATOM 988 N N . LEU A 1 119 ? 10.395 8.222 -6.170 1.00 88.19 119 LEU A N 1
ATOM 989 C CA . LEU A 1 119 ? 10.772 6.928 -6.731 1.00 88.19 119 LEU A CA 1
ATOM 990 C C . LEU A 1 119 ? 10.228 6.769 -8.142 1.00 88.19 119 LEU A C 1
ATOM 992 O O . LEU A 1 119 ? 9.020 6.753 -8.364 1.00 88.19 119 LEU A O 1
ATOM 996 N N . TRP A 1 120 ? 11.139 6.548 -9.086 1.00 89.88 120 TRP A N 1
ATOM 997 C CA . TRP A 1 120 ? 10.810 6.314 -10.484 1.00 89.88 120 TRP A CA 1
ATOM 998 C C . TRP A 1 120 ? 11.221 4.912 -10.913 1.00 89.88 120 TRP A C 1
ATOM 1000 O O . TRP A 1 120 ? 12.320 4.435 -10.617 1.00 89.88 120 TRP A O 1
ATOM 1010 N N . PHE A 1 121 ? 10.348 4.235 -11.650 1.00 89.88 121 PHE A N 1
ATOM 1011 C CA . PHE A 1 121 ? 10.631 2.912 -12.185 1.00 89.88 121 PHE A CA 1
ATOM 1012 C C . PHE A 1 121 ? 10.015 2.716 -13.560 1.00 89.88 121 PHE A C 1
ATOM 1014 O O . PHE A 1 121 ? 8.960 3.244 -13.898 1.00 89.88 121 PHE A O 1
ATOM 1021 N N . MET A 1 122 ? 10.707 1.919 -14.361 1.00 92.56 122 MET A N 1
ATOM 1022 C CA . MET A 1 122 ? 10.253 1.458 -15.657 1.00 92.56 122 MET A CA 1
ATOM 1023 C C . MET A 1 122 ? 9.747 0.028 -15.512 1.00 92.56 122 MET A C 1
ATOM 1025 O O . MET A 1 122 ? 10.501 -0.842 -15.074 1.00 92.56 122 MET A O 1
ATOM 1029 N N . VAL A 1 123 ? 8.508 -0.233 -15.914 1.00 91.81 123 VAL A N 1
ATOM 1030 C CA . VAL A 1 123 ? 7.897 -1.566 -15.895 1.00 91.81 123 VAL A CA 1
ATOM 1031 C C . VAL A 1 123 ? 7.386 -1.934 -17.284 1.00 91.81 123 VAL A C 1
ATOM 1033 O O . VAL A 1 123 ? 6.864 -1.096 -18.019 1.00 91.81 123 VAL A O 1
ATOM 1036 N N . ASN A 1 124 ? 7.539 -3.206 -17.648 1.00 89.50 124 ASN A N 1
ATOM 1037 C CA . ASN A 1 124 ? 6.934 -3.745 -18.861 1.00 89.50 124 ASN A CA 1
ATOM 1038 C C . ASN A 1 124 ? 5.572 -4.353 -18.507 1.00 89.50 124 ASN A C 1
ATOM 1040 O O . ASN A 1 124 ? 5.495 -5.295 -17.716 1.00 89.50 124 ASN A O 1
ATOM 1044 N N . ILE A 1 125 ? 4.505 -3.821 -19.098 1.00 87.38 125 ILE A N 1
ATOM 1045 C CA . ILE A 1 125 ? 3.130 -4.289 -18.924 1.00 87.38 125 ILE A CA 1
ATOM 1046 C C . ILE A 1 125 ? 2.611 -4.688 -20.301 1.00 87.38 125 ILE A C 1
ATOM 1048 O O . ILE A 1 125 ? 2.305 -3.838 -21.136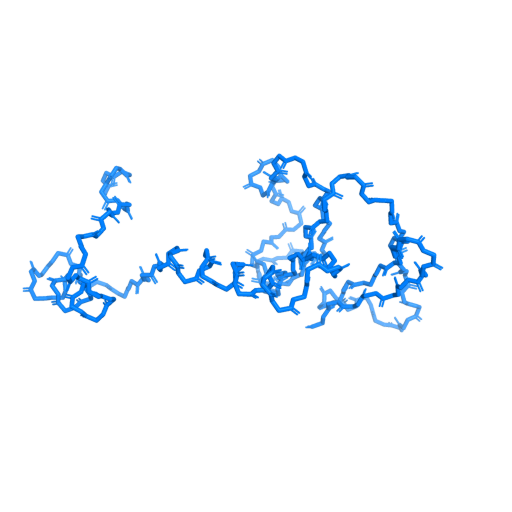 1.00 87.38 125 ILE A O 1
ATOM 1052 N N . SER A 1 126 ? 2.499 -5.994 -20.543 1.00 85.88 126 SER A N 1
ATOM 1053 C CA . SER A 1 126 ? 2.199 -6.536 -21.875 1.00 85.88 126 SER A CA 1
ATOM 1054 C C . SER A 1 126 ? 3.208 -6.020 -22.918 1.00 85.88 126 SER A C 1
ATOM 1056 O O . SER A 1 126 ? 4.405 -6.260 -22.781 1.00 85.88 126 SER A O 1
ATOM 1058 N N . ASN A 1 127 ? 2.747 -5.298 -23.938 1.00 88.81 127 ASN A N 1
ATOM 1059 C CA . ASN A 1 127 ? 3.556 -4.675 -24.985 1.00 88.81 127 ASN A CA 1
ATOM 1060 C C . ASN A 1 127 ? 3.933 -3.211 -24.685 1.00 88.81 127 ASN A C 1
ATOM 1062 O O . ASN A 1 127 ? 4.567 -2.568 -25.519 1.00 88.81 127 ASN A O 1
ATOM 1066 N N . PHE A 1 128 ? 3.548 -2.676 -23.524 1.00 88.62 128 PHE A N 1
ATOM 1067 C CA . PHE A 1 128 ? 3.859 -1.307 -23.128 1.00 88.62 128 PHE A CA 1
ATOM 1068 C C . PHE A 1 128 ? 5.036 -1.265 -22.164 1.00 88.62 128 PHE A C 1
ATOM 1070 O O . PHE A 1 128 ? 5.133 -2.055 -21.224 1.00 88.62 128 PHE A O 1
ATOM 1077 N N . LYS A 1 129 ? 5.905 -0.283 -22.378 1.00 91.12 129 LYS A N 1
ATOM 1078 C CA . LYS A 1 129 ? 6.976 0.081 -21.461 1.00 91.12 129 LYS A CA 1
ATOM 1079 C C . LYS A 1 129 ? 6.577 1.391 -20.790 1.00 91.12 129 LYS A C 1
ATOM 1081 O O . LYS A 1 129 ? 6.452 2.407 -21.469 1.00 91.12 129 LYS A O 1
ATOM 1086 N N . VAL A 1 130 ? 6.305 1.339 -19.490 1.00 91.00 130 VAL A N 1
ATOM 1087 C CA . VAL A 1 130 ? 5.681 2.434 -18.738 1.00 91.00 130 VAL A CA 1
ATOM 1088 C C . VAL A 1 130 ? 6.634 2.914 -17.653 1.00 91.00 130 VAL A C 1
ATOM 1090 O O . VAL A 1 130 ? 7.130 2.107 -16.867 1.00 91.00 130 VAL A O 1
ATOM 1093 N N . ALA A 1 131 ? 6.873 4.224 -17.613 1.00 91.38 131 ALA A N 1
ATOM 1094 C CA . ALA A 1 131 ? 7.531 4.880 -16.491 1.00 91.38 131 ALA A CA 1
ATOM 1095 C C . ALA A 1 131 ? 6.471 5.290 -15.465 1.00 91.38 131 ALA A C 1
ATOM 1097 O O . ALA A 1 131 ? 5.467 5.902 -15.826 1.00 91.38 131 ALA A O 1
ATOM 1098 N N . ILE A 1 132 ? 6.691 4.944 -14.202 1.00 89.50 132 ILE A N 1
ATOM 1099 C CA . ILE A 1 132 ? 5.815 5.290 -13.085 1.00 89.50 132 ILE A CA 1
ATOM 1100 C C . ILE A 1 132 ? 6.668 6.017 -12.050 1.00 89.50 132 ILE A C 1
ATOM 1102 O O . ILE A 1 132 ? 7.749 5.541 -11.696 1.00 89.50 132 ILE A O 1
ATOM 1106 N N . GLY A 1 133 ? 6.179 7.172 -11.610 1.00 88.06 133 GLY A N 1
ATOM 1107 C CA . GLY A 1 133 ? 6.769 7.980 -10.552 1.00 88.06 133 GLY A CA 1
ATOM 1108 C C . GLY A 1 133 ? 5.844 8.029 -9.345 1.00 88.06 133 GLY A C 1
ATOM 1109 O O . GLY A 1 133 ? 4.630 8.163 -9.503 1.00 88.06 133 GLY A O 1
ATOM 1110 N N . LEU A 1 134 ? 6.428 7.908 -8.162 1.00 86.69 134 LEU A N 1
ATOM 1111 C CA . LEU A 1 134 ? 5.834 8.301 -6.892 1.00 86.69 134 LEU A CA 1
ATOM 1112 C C . LEU A 1 134 ? 6.591 9.541 -6.421 1.00 86.69 134 LEU A C 1
ATOM 1114 O O . LEU A 1 134 ? 7.821 9.541 -6.490 1.00 86.69 134 LEU A O 1
ATOM 1118 N N . ALA A 1 135 ? 5.854 10.571 -6.026 1.00 76.88 135 ALA A N 1
ATOM 1119 C CA . ALA A 1 135 ? 6.343 11.852 -5.540 1.00 76.88 135 ALA A CA 1
ATOM 1120 C C . ALA A 1 135 ? 5.400 12.364 -4.451 1.00 76.88 135 ALA A C 1
ATOM 1122 O O . ALA A 1 135 ? 4.230 11.904 -4.454 1.00 76.88 135 ALA A O 1
#